Protein AF-A0A1Z4BVZ2-F1 (afdb_monomer)

InterPro domains:
  IPR012337 Ribonuclease H-like superfamily [SSF53098] (1-74)

Foldseek 3Di:
DVCQVPPVNPNLVVVVDPDVVVSVVVVVVVVVVQVQLLVQLVVCVVVVVCVVQDPPPDPPDDSNRSSVSSVVVCVVVVNDDDPDDPVVVVPD

Sequence (92 aa):
MFSDFKGRGFQLQKSGLRAPERVSRLLIAVSLAYLWHVFLGVYAIKTGWDKIVHRTDRCDLSLFELGKRLLKRFLTNGIPLPPFCLFSIIKT

Nearest PDB structures (foldseek):
  4pur-assembly1_A  TM=3.022E-01  e=4.977E+00  Francisella tularensis subsp. tularensis SCHU S4

Secondary structure (DSSP, 8-state):
-HHIIIIISS-GGGG---SHHHHHHHHHHHHHHHHHHHHHHHHHHHTTTHHHHS-TT-----HHHHHHHHHHHHHHHTPPPPP--THHHH--

Mean predicted aligned error: 7.57 Å

Organism: NCBI:txid1704499

Radius of gyration: 14.62 Å; Cα contacts (8 Å, |Δi|>4): 72; chains: 1; bounding box: 32×29×41 Å

pLDDT: mean 78.31, std 11.89, range [48.78, 91.19]

Solvent-accessible surface area (backbone atoms only — not comparable to full-atom values): 5509 Å² total; per-residue (Å²): 108,74,60,35,43,47,71,78,55,73,28,55,72,78,69,70,72,79,53,66,70,59,44,52,55,49,50,54,54,50,49,53,52,46,54,51,23,34,50,42,16,54,48,26,56,76,70,54,44,43,67,78,77,39,71,91,87,65,94,79,73,50,48,47,58,46,8,50,53,49,50,52,50,28,67,74,68,70,46,82,78,77,80,92,54,76,70,72,69,69,77,113

Structure (mmCIF, N/CA/C/O backbone):
data_AF-A0A1Z4BVZ2-F1
#
_entry.id   AF-A0A1Z4BVZ2-F1
#
loop_
_atom_site.group_PDB
_atom_site.id
_atom_site.type_symbol
_atom_site.label_atom_id
_atom_site.label_alt_id
_atom_site.label_comp_id
_atom_site.label_asym_id
_atom_site.label_entity_id
_atom_site.label_seq_id
_atom_site.pdbx_PDB_ins_code
_atom_site.Cartn_x
_atom_site.Cartn_y
_atom_site.Cartn_z
_atom_site.occupancy
_atom_site.B_iso_or_equiv
_atom_site.auth_seq_id
_atom_site.auth_comp_id
_atom_site.auth_asym_id
_atom_site.auth_atom_id
_atom_site.pdbx_PDB_model_num
ATOM 1 N N . MET A 1 1 ? 6.983 3.625 0.475 1.00 60.69 1 MET A N 1
ATOM 2 C CA . MET A 1 1 ? 6.929 3.830 -0.991 1.00 60.69 1 MET A CA 1
ATOM 3 C C . MET A 1 1 ? 8.177 3.323 -1.728 1.00 60.69 1 MET A C 1
ATOM 5 O O . MET A 1 1 ? 8.071 2.289 -2.370 1.00 60.69 1 MET A O 1
ATOM 9 N N . PHE A 1 2 ? 9.365 3.950 -1.642 1.00 63.72 2 PHE A N 1
ATOM 10 C CA . PHE A 1 2 ? 10.532 3.521 -2.456 1.00 63.72 2 PHE A CA 1
ATOM 11 C C . PHE A 1 2 ? 10.999 2.078 -2.166 1.00 63.72 2 PHE A C 1
ATOM 13 O O . PHE A 1 2 ? 11.250 1.292 -3.082 1.00 63.72 2 PHE A O 1
ATOM 20 N N . SER A 1 3 ? 11.029 1.684 -0.890 1.00 63.78 3 SER A N 1
ATOM 21 C CA . SER A 1 3 ? 11.351 0.310 -0.474 1.00 63.78 3 SER A CA 1
ATOM 22 C C . SER A 1 3 ? 10.317 -0.725 -0.943 1.00 63.78 3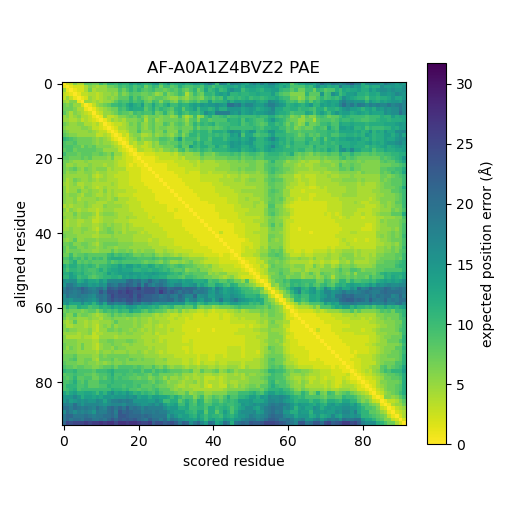 SER A C 1
ATOM 24 O O . SER A 1 3 ? 10.682 -1.862 -1.266 1.00 63.78 3 SER A O 1
ATOM 26 N N . ASP A 1 4 ? 9.045 -0.326 -1.030 1.00 69.62 4 ASP A N 1
ATOM 27 C CA . ASP A 1 4 ? 7.936 -1.173 -1.491 1.00 69.62 4 ASP A CA 1
ATOM 28 C C . ASP A 1 4 ? 7.981 -1.359 -3.012 1.00 69.62 4 ASP A C 1
ATOM 30 O O . ASP A 1 4 ? 7.667 -2.426 -3.525 1.00 69.62 4 ASP A O 1
ATOM 34 N N . PHE A 1 5 ? 8.457 -0.360 -3.750 1.00 67.00 5 PHE A N 1
ATOM 35 C CA . PHE A 1 5 ? 8.648 -0.445 -5.198 1.00 67.00 5 PHE A CA 1
ATOM 36 C C . PHE A 1 5 ? 9.820 -1.348 -5.591 1.00 67.00 5 PHE A C 1
ATOM 38 O O . PHE A 1 5 ? 9.745 -2.071 -6.587 1.00 67.00 5 PHE A O 1
ATOM 45 N N . LYS A 1 6 ? 10.899 -1.341 -4.802 1.00 66.44 6 LYS A N 1
ATOM 46 C CA . LYS A 1 6 ? 12.140 -2.037 -5.158 1.00 66.44 6 LYS A CA 1
ATOM 47 C C . LYS A 1 6 ? 12.212 -3.480 -4.665 1.00 66.44 6 LYS A C 1
ATOM 49 O O . LYS A 1 6 ? 12.426 -4.367 -5.481 1.00 66.44 6 LYS A O 1
ATOM 54 N N . GLY A 1 7 ? 12.094 -3.719 -3.357 1.00 56.09 7 GLY A N 1
ATOM 55 C CA . GLY A 1 7 ? 12.470 -5.010 -2.758 1.00 56.09 7 GLY A CA 1
ATOM 56 C C . GLY A 1 7 ? 11.363 -5.712 -1.976 1.00 56.09 7 GLY A C 1
ATOM 57 O O . GLY A 1 7 ? 11.199 -6.921 -2.107 1.00 56.09 7 GLY A O 1
ATOM 58 N N . ARG A 1 8 ? 10.585 -4.971 -1.176 1.00 61.84 8 ARG A N 1
ATOM 59 C CA . ARG A 1 8 ? 9.621 -5.565 -0.225 1.00 61.84 8 ARG A CA 1
ATOM 60 C C . ARG A 1 8 ? 8.185 -5.675 -0.757 1.00 61.84 8 ARG A C 1
ATOM 62 O O . ARG A 1 8 ? 7.390 -6.421 -0.194 1.00 61.84 8 ARG A O 1
ATOM 69 N N . GLY A 1 9 ? 7.863 -4.979 -1.848 1.00 76.75 9 GLY A N 1
ATOM 70 C CA . GLY A 1 9 ? 6.534 -4.990 -2.468 1.00 76.75 9 GLY A CA 1
ATOM 71 C C . GLY A 1 9 ? 6.556 -5.497 -3.908 1.00 76.75 9 GLY A C 1
ATOM 72 O O . GLY A 1 9 ? 6.622 -6.699 -4.139 1.00 76.75 9 GLY A O 1
ATOM 73 N N . PHE A 1 10 ? 6.490 -4.580 -4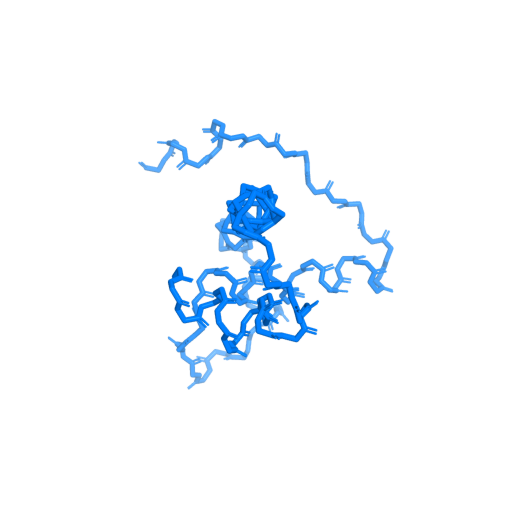.872 1.00 73.25 10 PHE A N 1
ATOM 74 C CA . PHE A 1 10 ? 6.255 -4.872 -6.292 1.00 73.25 10 PHE A CA 1
ATOM 75 C C . PHE A 1 10 ? 7.472 -5.410 -7.051 1.00 73.25 10 PHE A C 1
ATOM 77 O O . PHE A 1 10 ? 7.321 -5.905 -8.162 1.00 73.25 10 PHE A O 1
ATOM 84 N N . GLN A 1 11 ? 8.669 -5.337 -6.459 1.00 77.94 11 GLN A N 1
ATOM 85 C CA . GLN A 1 11 ? 9.895 -5.919 -7.016 1.00 77.94 11 GLN A CA 1
ATOM 86 C C . GLN A 1 11 ? 10.174 -5.487 -8.464 1.00 77.94 11 GLN A C 1
ATOM 88 O O . GLN A 1 11 ? 10.542 -6.310 -9.298 1.00 77.94 11 GLN A O 1
ATOM 93 N N . LEU A 1 12 ? 10.044 -4.187 -8.763 1.00 69.50 12 LEU A N 1
ATOM 94 C CA . LEU A 1 12 ? 10.209 -3.620 -10.114 1.00 69.50 12 LEU A CA 1
ATOM 95 C C . LEU A 1 12 ? 11.484 -4.092 -10.831 1.00 69.50 12 LEU A C 1
ATOM 97 O O . LEU A 1 12 ? 11.491 -4.252 -12.048 1.00 69.50 12 LEU A O 1
ATOM 101 N N . GLN A 1 13 ? 12.553 -4.356 -10.078 1.00 73.38 13 GLN A N 1
ATOM 102 C CA . GLN A 1 13 ? 13.827 -4.865 -10.591 1.00 73.38 13 GLN A CA 1
ATOM 103 C C 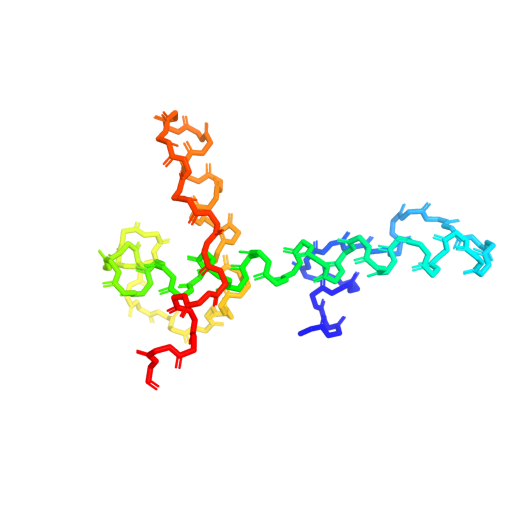. GLN A 1 13 ? 13.688 -6.217 -11.317 1.00 73.38 13 GLN A C 1
ATOM 105 O O . GLN A 1 13 ? 14.397 -6.457 -12.290 1.00 73.38 13 GLN A O 1
ATOM 110 N N . LYS A 1 14 ? 12.743 -7.077 -10.911 1.00 76.31 14 LYS A N 1
ATOM 111 C CA . LYS A 1 14 ? 12.483 -8.369 -11.568 1.00 76.31 14 LYS A CA 1
ATOM 112 C C . LYS A 1 14 ? 11.851 -8.236 -12.952 1.00 76.31 14 LYS A C 1
ATOM 114 O O . LYS A 1 14 ? 11.889 -9.194 -13.712 1.00 76.31 14 LYS A O 1
ATOM 119 N N . SER A 1 15 ? 11.295 -7.072 -13.295 1.00 77.69 15 SER A N 1
ATOM 120 C CA . SER A 1 15 ? 10.711 -6.850 -14.624 1.00 77.69 15 SER A CA 1
ATOM 121 C C . SER A 1 15 ? 11.758 -6.820 -15.747 1.00 77.69 15 SER A C 1
ATOM 123 O O . SER A 1 15 ? 11.400 -6.987 -16.908 1.00 77.69 15 SER A O 1
ATOM 125 N N . GLY A 1 16 ? 13.041 -6.583 -15.426 1.00 80.12 16 GLY A N 1
ATOM 126 C CA . GLY A 1 16 ? 14.129 -6.528 -16.411 1.00 80.12 16 GLY A CA 1
ATOM 127 C C . GLY A 1 16 ? 14.006 -5.395 -17.439 1.00 80.12 16 GLY A C 1
ATOM 128 O O . GLY A 1 16 ? 14.720 -5.394 -18.442 1.00 80.12 16 GLY A O 1
ATOM 129 N N . LEU A 1 17 ? 13.101 -4.433 -17.223 1.00 82.50 17 LEU A N 1
ATOM 130 C CA . LEU A 1 17 ? 12.844 -3.354 -18.172 1.00 82.50 17 LEU A CA 1
ATOM 131 C C . LEU A 1 17 ? 14.033 -2.390 -18.242 1.00 82.50 17 LEU A C 1
ATOM 133 O O . LEU A 1 17 ? 14.411 -1.778 -17.247 1.00 82.50 17 LEU A O 1
ATOM 137 N N . ARG A 1 18 ? 14.593 -2.239 -19.447 1.00 79.56 18 ARG A N 1
ATOM 138 C CA . ARG A 1 18 ? 15.706 -1.318 -19.741 1.00 79.56 18 ARG A CA 1
ATOM 139 C C . ARG A 1 18 ? 15.272 -0.044 -20.467 1.00 79.56 18 ARG A C 1
ATOM 141 O O . ARG A 1 18 ? 15.961 0.962 -20.380 1.00 79.56 18 ARG A O 1
ATOM 148 N N . ALA A 1 19 ? 14.137 -0.082 -21.169 1.00 88.25 19 ALA A N 1
ATOM 149 C CA . ALA A 1 19 ? 13.612 1.075 -21.893 1.00 88.25 19 ALA A CA 1
ATOM 150 C C . ALA A 1 19 ? 12.919 2.056 -20.923 1.00 88.25 19 ALA A C 1
ATOM 152 O O . ALA A 1 19 ? 11.969 1.640 -20.241 1.00 88.25 19 ALA A O 1
ATOM 153 N N . PRO A 1 20 ? 13.342 3.332 -20.862 1.00 83.75 20 PRO A N 1
ATOM 154 C CA . PRO A 1 20 ? 12.862 4.286 -19.861 1.00 83.75 20 PRO A CA 1
ATOM 155 C C . PRO A 1 20 ? 11.353 4.557 -19.964 1.00 83.75 20 PRO A C 1
ATOM 157 O O . PRO A 1 20 ? 10.677 4.676 -18.943 1.00 83.75 20 PRO A O 1
ATOM 160 N N . GLU A 1 21 ? 10.774 4.538 -21.166 1.00 87.62 21 GLU A N 1
ATOM 161 C CA . GLU A 1 21 ? 9.335 4.742 -21.383 1.00 87.62 21 GLU A CA 1
ATOM 162 C C . GLU A 1 21 ? 8.509 3.592 -20.794 1.00 87.62 21 GLU A C 1
ATOM 164 O O . GLU A 1 21 ? 7.428 3.793 -20.238 1.00 87.62 21 GLU A O 1
ATOM 169 N N . ARG A 1 22 ? 9.020 2.357 -20.891 1.00 84.25 22 ARG A N 1
ATOM 170 C CA . ARG A 1 22 ? 8.362 1.173 -20.319 1.00 84.25 22 ARG A CA 1
ATOM 171 C C . ARG A 1 22 ? 8.431 1.192 -18.796 1.00 84.25 22 ARG A C 1
ATOM 173 O O . ARG A 1 22 ? 7.443 0.852 -18.151 1.00 84.25 22 ARG A O 1
ATOM 180 N N . VAL A 1 23 ? 9.563 1.626 -18.239 1.00 85.69 23 VAL A N 1
ATOM 181 C CA . VAL A 1 23 ? 9.733 1.804 -16.791 1.00 85.69 23 VAL A CA 1
ATOM 182 C C . VAL A 1 23 ? 8.779 2.877 -16.270 1.00 85.69 23 VAL A C 1
ATOM 184 O O . VAL A 1 23 ? 8.097 2.636 -15.281 1.00 85.69 23 VAL A O 1
ATOM 187 N N . SER A 1 24 ? 8.659 4.013 -16.963 1.00 85.88 24 SER A N 1
ATOM 188 C CA . SER A 1 24 ? 7.723 5.083 -16.597 1.00 85.88 24 SER A CA 1
ATOM 189 C C . SER A 1 24 ? 6.270 4.590 -16.557 1.00 85.88 24 SER A C 1
ATOM 191 O O . SER A 1 24 ? 5.582 4.749 -15.548 1.00 85.88 24 SER A O 1
ATOM 193 N N . ARG A 1 25 ? 5.818 3.870 -17.595 1.00 88.88 25 ARG A N 1
ATOM 194 C CA . ARG A 1 25 ? 4.470 3.269 -17.609 1.00 88.88 25 ARG A CA 1
ATOM 195 C C . ARG A 1 25 ? 4.252 2.279 -16.467 1.00 88.88 25 ARG A C 1
ATOM 197 O O . ARG A 1 25 ? 3.202 2.301 -15.827 1.00 88.88 25 ARG A O 1
ATOM 204 N N . LEU A 1 26 ? 5.243 1.433 -16.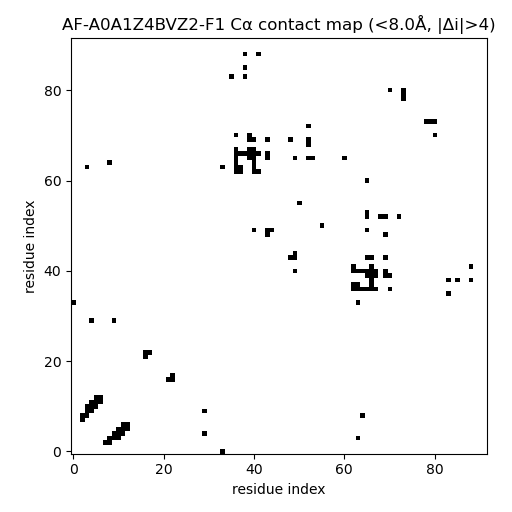188 1.00 86.88 26 LEU A N 1
ATOM 205 C CA . LEU A 1 26 ? 5.166 0.484 -15.081 1.00 86.88 26 LEU A CA 1
ATOM 206 C C . LEU A 1 26 ? 5.114 1.203 -13.725 1.00 86.88 26 LEU A C 1
ATOM 208 O O . LEU A 1 26 ? 4.354 0.795 -12.852 1.00 86.88 26 LEU A O 1
ATOM 212 N N . LEU A 1 27 ? 5.867 2.291 -13.553 1.00 86.44 27 LEU A N 1
ATOM 213 C CA . LEU A 1 27 ? 5.852 3.102 -12.336 1.00 86.44 27 LEU A CA 1
ATOM 214 C C . LEU A 1 27 ? 4.486 3.742 -12.083 1.00 86.44 27 LEU A C 1
ATOM 216 O O . LEU A 1 27 ? 4.044 3.758 -10.935 1.00 86.44 27 LEU A O 1
ATOM 220 N N . ILE A 1 28 ? 3.796 4.216 -13.123 1.00 88.56 28 ILE A N 1
ATOM 221 C CA . ILE A 1 28 ? 2.430 4.747 -12.994 1.00 88.56 28 ILE A CA 1
ATOM 222 C C . ILE A 1 28 ? 1.484 3.648 -12.492 1.00 88.56 28 ILE A C 1
ATOM 224 O O . ILE A 1 28 ? 0.784 3.840 -11.497 1.00 88.56 28 ILE A O 1
ATOM 228 N N . ALA A 1 29 ? 1.515 2.468 -13.120 1.00 88.69 29 ALA A N 1
ATOM 229 C CA . ALA A 1 29 ? 0.687 1.332 -12.715 1.00 88.69 29 ALA A CA 1
ATOM 230 C C . ALA A 1 29 ? 0.983 0.875 -11.275 1.00 88.69 29 ALA A C 1
ATOM 232 O O . ALA A 1 29 ? 0.069 0.652 -10.481 1.00 88.69 29 ALA A O 1
ATOM 233 N N . VAL A 1 30 ? 2.263 0.789 -10.909 1.00 87.25 30 VAL A N 1
ATOM 234 C CA . VAL A 1 30 ? 2.702 0.413 -9.559 1.00 87.25 30 VAL A CA 1
ATOM 235 C C . VAL A 1 30 ? 2.326 1.473 -8.521 1.00 87.25 30 VAL A C 1
ATOM 237 O O . VAL A 1 30 ? 1.954 1.125 -7.401 1.00 87.25 30 VAL A O 1
ATOM 240 N N . SER A 1 31 ? 2.343 2.755 -8.887 1.00 88.00 31 SER A N 1
ATOM 241 C CA . SER A 1 31 ? 1.899 3.841 -8.006 1.00 88.00 31 SER A CA 1
ATOM 242 C C . SER A 1 31 ? 0.399 3.759 -7.720 1.00 88.00 31 SER A C 1
ATOM 244 O O . SER A 1 31 ? -0.007 3.865 -6.564 1.00 88.00 31 SER A O 1
ATOM 246 N N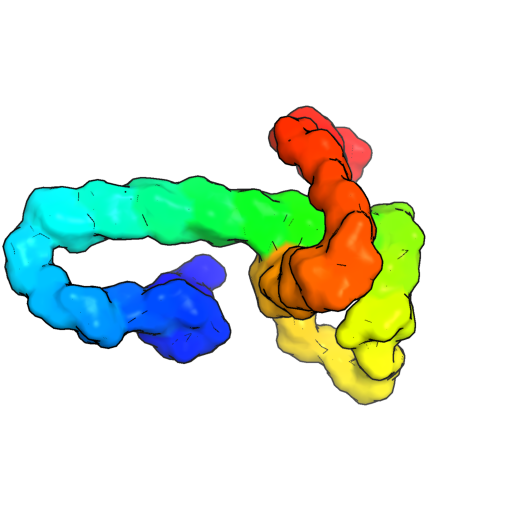 . LEU A 1 32 ? -0.420 3.480 -8.739 1.00 88.19 32 LEU A N 1
ATOM 247 C CA . LEU A 1 32 ? -1.858 3.244 -8.565 1.00 88.19 32 LEU A CA 1
ATOM 248 C C . LEU A 1 32 ? -2.126 2.013 -7.689 1.00 88.19 32 LEU A C 1
ATOM 250 O O . LEU A 1 32 ? -2.908 2.079 -6.740 1.00 88.19 32 LEU A O 1
ATOM 254 N N . ALA A 1 33 ? -1.425 0.907 -7.949 1.00 88.38 33 ALA A N 1
ATOM 255 C CA . ALA A 1 33 ? -1.541 -0.302 -7.141 1.00 88.38 33 ALA A CA 1
ATOM 256 C C . ALA A 1 33 ? -1.142 -0.052 -5.677 1.00 88.38 33 ALA A C 1
ATOM 258 O O . ALA A 1 33 ? -1.788 -0.570 -4.766 1.00 88.38 33 ALA A O 1
ATOM 259 N N . TYR A 1 34 ? -0.114 0.761 -5.428 1.00 86.62 34 TYR A N 1
ATOM 260 C CA . TYR A 1 34 ? 0.302 1.142 -4.079 1.00 86.62 34 TYR A CA 1
ATOM 261 C C . TYR A 1 34 ? -0.772 1.939 -3.340 1.00 86.62 34 TYR A C 1
ATOM 263 O O . TYR A 1 34 ? -1.074 1.612 -2.194 1.00 86.62 34 TYR A O 1
ATOM 271 N N . LEU A 1 35 ? -1.394 2.927 -3.992 1.00 87.31 35 LEU A N 1
ATOM 272 C CA . LEU A 1 35 ? -2.504 3.683 -3.402 1.00 87.31 35 LEU A CA 1
ATOM 273 C C . LEU A 1 35 ? -3.664 2.763 -3.016 1.00 87.31 35 LEU A C 1
ATOM 275 O O . LEU A 1 35 ? -4.234 2.904 -1.934 1.00 87.31 35 LEU A O 1
ATOM 279 N N . TRP A 1 36 ? -3.970 1.776 -3.857 1.00 88.12 36 TRP A N 1
ATOM 280 C CA . TRP A 1 36 ? -5.010 0.800 -3.551 1.00 88.12 36 TRP A CA 1
ATOM 281 C C . TRP A 1 36 ? -4.663 -0.088 -2.348 1.00 88.12 36 TRP A C 1
ATOM 283 O O . TRP A 1 36 ? -5.502 -0.310 -1.476 1.00 88.12 36 TRP A O 1
ATOM 293 N N . HIS A 1 37 ? -3.412 -0.536 -2.237 1.00 88.19 37 HIS A N 1
ATOM 294 C CA . HIS A 1 37 ? -2.958 -1.286 -1.064 1.00 88.19 37 HIS A CA 1
ATOM 295 C C . HIS A 1 37 ? -3.008 -0.435 0.212 1.00 88.19 37 HIS A C 1
ATOM 297 O O . HIS A 1 37 ? -3.440 -0.924 1.251 1.00 88.19 37 HIS A O 1
ATOM 303 N N . VAL A 1 38 ? -2.631 0.846 0.146 1.00 87.44 38 VAL A N 1
ATOM 304 C CA . VAL A 1 38 ? -2.751 1.768 1.287 1.00 87.44 38 VAL A CA 1
ATOM 305 C C . VAL A 1 38 ? -4.215 1.955 1.690 1.00 87.44 38 VAL A C 1
ATOM 307 O O . VAL A 1 38 ? -4.522 1.881 2.878 1.00 87.44 38 VAL A O 1
ATOM 310 N N . PHE A 1 39 ? -5.127 2.113 0.724 1.00 88.69 39 PHE A N 1
ATOM 311 C CA . PHE A 1 39 ? -6.569 2.160 0.982 1.00 88.69 39 PHE A CA 1
ATOM 312 C C . PHE A 1 39 ? -7.052 0.918 1.741 1.00 88.69 39 PHE A C 1
ATOM 314 O O . PHE A 1 39 ? -7.721 1.046 2.764 1.00 88.69 39 PHE A O 1
ATOM 321 N N . LEU A 1 40 ? -6.668 -0.279 1.286 1.00 87.81 40 LEU A N 1
ATOM 322 C CA . LEU A 1 40 ? -7.022 -1.532 1.957 1.00 87.81 40 LEU A CA 1
ATOM 323 C C . LEU A 1 40 ? -6.410 -1.637 3.359 1.00 87.81 40 LEU A C 1
ATOM 325 O O . LEU A 1 40 ? -7.057 -2.162 4.261 1.00 87.81 40 LEU A O 1
ATOM 329 N N . GLY A 1 41 ? -5.201 -1.113 3.567 1.00 88.38 41 GLY A N 1
ATOM 330 C CA . GLY A 1 41 ? -4.583 -1.021 4.890 1.00 88.38 41 GLY A CA 1
ATOM 331 C C . GLY A 1 41 ? -5.380 -0.129 5.846 1.00 88.38 41 GLY A C 1
ATOM 332 O O . GLY A 1 41 ? -5.674 -0.536 6.966 1.00 88.38 41 GLY A O 1
ATOM 333 N N . VAL A 1 42 ? -5.800 1.057 5.396 1.00 87.12 42 VAL A N 1
ATOM 334 C CA . VAL A 1 42 ? -6.650 1.963 6.193 1.00 87.12 42 VAL A CA 1
ATOM 335 C C . VAL A 1 42 ? -8.017 1.335 6.464 1.00 87.12 42 VAL A C 1
ATOM 337 O O . VAL A 1 42 ? -8.509 1.399 7.590 1.00 87.12 42 VAL A O 1
ATOM 340 N N . TYR A 1 43 ? -8.616 0.696 5.456 1.00 86.94 43 TYR A N 1
ATOM 341 C CA . TYR A 1 43 ? -9.862 -0.048 5.617 1.00 86.94 43 TYR A CA 1
ATOM 342 C C . TYR A 1 43 ? -9.713 -1.133 6.684 1.00 86.94 43 TYR A C 1
ATOM 344 O O . TYR A 1 43 ? -10.559 -1.208 7.572 1.00 86.94 43 TYR A O 1
ATOM 352 N N . ALA A 1 44 ? -8.622 -1.909 6.651 1.00 87.31 44 ALA A N 1
ATOM 353 C CA . ALA A 1 44 ? -8.356 -2.963 7.626 1.00 87.31 44 ALA A CA 1
ATOM 354 C C . ALA A 1 44 ? -8.357 -2.432 9.066 1.00 87.31 44 ALA A C 1
ATOM 356 O O . ALA A 1 44 ? -8.974 -3.045 9.929 1.00 87.31 44 ALA A O 1
ATOM 357 N N . ILE A 1 45 ? -7.722 -1.278 9.302 1.00 85.75 45 ILE A N 1
ATOM 358 C CA . ILE A 1 45 ? -7.668 -0.632 10.623 1.00 85.75 45 ILE A CA 1
ATOM 359 C C . ILE A 1 45 ? -9.051 -0.117 11.035 1.00 85.75 45 ILE A C 1
ATOM 361 O O . ILE A 1 45 ? -9.511 -0.392 12.139 1.00 85.75 45 ILE A O 1
ATOM 365 N N . LYS A 1 46 ? -9.752 0.600 10.144 1.00 84.62 46 LYS A N 1
ATOM 366 C CA . LYS A 1 46 ? -11.082 1.163 10.448 1.00 84.62 46 LYS A CA 1
ATOM 367 C C . LYS A 1 46 ? -12.125 0.089 10.760 1.00 84.62 46 LYS A C 1
ATOM 369 O O . LYS A 1 46 ? -13.034 0.328 11.545 1.00 84.62 46 LYS A O 1
ATOM 374 N N . THR A 1 47 ? -12.007 -1.079 10.136 1.00 83.75 47 THR A N 1
ATOM 375 C CA . THR A 1 47 ? -12.961 -2.187 10.284 1.00 83.75 47 THR A CA 1
ATOM 376 C C . THR A 1 47 ? -12.511 -3.253 11.286 1.00 83.75 47 THR A C 1
ATOM 378 O O . THR A 1 47 ? -13.232 -4.224 11.501 1.00 83.75 47 THR A O 1
ATOM 381 N N . GLY A 1 48 ? -11.340 -3.090 11.915 1.00 83.06 48 GLY A N 1
ATOM 382 C CA . GLY A 1 48 ? -10.804 -4.029 12.905 1.00 83.06 48 GLY A CA 1
ATOM 383 C C . GLY A 1 48 ? -10.247 -5.333 12.321 1.00 83.06 48 GLY A C 1
ATOM 384 O O . GLY A 1 48 ? -9.924 -6.261 13.065 1.00 83.06 48 GLY A O 1
ATOM 385 N N . TRP A 1 49 ? -10.133 -5.432 10.993 1.00 83.69 49 TRP A N 1
ATOM 386 C CA . TRP A 1 49 ? -9.530 -6.586 10.321 1.00 83.69 49 TRP A CA 1
ATOM 387 C C . TRP A 1 49 ? -8.021 -6.664 10.533 1.00 83.69 49 TRP A C 1
ATOM 389 O O . TRP A 1 49 ? -7.445 -7.742 10.378 1.00 83.69 49 TRP A O 1
ATOM 399 N N . ASP A 1 50 ? -7.376 -5.561 10.910 1.00 79.06 50 ASP A N 1
ATOM 400 C CA . ASP A 1 50 ? -5.978 -5.545 11.330 1.00 79.06 50 ASP A CA 1
ATOM 401 C C . ASP A 1 50 ? -5.714 -6.588 12.427 1.00 79.06 50 ASP A C 1
ATOM 403 O O . ASP A 1 50 ? -4.763 -7.352 12.310 1.00 79.06 50 ASP A O 1
ATOM 407 N N . LYS A 1 51 ? -6.623 -6.743 13.396 1.00 76.81 51 LYS A N 1
ATOM 408 C CA . LYS A 1 51 ? -6.517 -7.735 14.483 1.00 76.81 51 LYS A CA 1
ATOM 409 C C . LYS A 1 51 ? -6.648 -9.187 14.016 1.00 76.81 51 LYS A C 1
ATOM 411 O O . LYS A 1 51 ? -6.164 -10.101 14.675 1.00 76.81 51 LYS A O 1
ATOM 416 N N . ILE A 1 52 ? -7.327 -9.411 12.892 1.00 75.81 52 ILE A N 1
ATOM 417 C CA . ILE A 1 52 ? -7.546 -10.746 12.308 1.00 75.81 52 ILE A CA 1
ATOM 418 C C . ILE A 1 52 ? -6.370 -11.128 11.404 1.00 75.81 52 ILE A C 1
ATOM 420 O O . ILE A 1 52 ? -5.979 -12.292 11.310 1.00 75.81 52 ILE A O 1
ATOM 424 N N . VAL A 1 53 ? -5.815 -10.141 10.703 1.00 73.69 53 VAL A N 1
ATOM 425 C CA . VAL A 1 53 ? -4.718 -10.312 9.746 1.00 73.69 53 VAL A CA 1
ATOM 426 C C . VAL A 1 53 ? -3.347 -10.232 10.436 1.00 73.69 53 VAL A C 1
ATOM 428 O O . VAL A 1 53 ? -2.356 -10.739 9.901 1.00 73.69 53 VAL A O 1
ATOM 431 N N . HIS A 1 54 ? -3.277 -9.628 11.624 1.00 65.25 54 HIS A N 1
ATOM 432 C CA . HIS A 1 54 ? -2.048 -9.355 12.355 1.00 65.25 54 HIS A CA 1
ATOM 433 C C . HIS A 1 54 ? -2.101 -9.881 13.801 1.00 65.25 54 HIS A C 1
ATOM 435 O O . HIS A 1 54 ? -3.068 -9.661 14.520 1.00 65.25 54 HIS A O 1
ATOM 441 N N . ARG A 1 55 ? -1.028 -10.546 14.256 1.00 58.50 55 ARG A N 1
ATOM 442 C CA . ARG A 1 55 ? -0.841 -10.932 15.667 1.00 58.50 55 ARG A CA 1
ATOM 443 C C . ARG A 1 55 ? -0.312 -9.719 16.438 1.00 58.50 55 ARG A C 1
ATOM 445 O O . ARG A 1 55 ? 0.708 -9.163 16.050 1.00 58.50 55 ARG A O 1
ATOM 452 N N . THR A 1 56 ? -0.979 -9.325 17.517 1.00 55.78 56 THR A N 1
ATOM 453 C CA . THR A 1 56 ? -0.790 -8.072 18.286 1.00 55.78 56 THR A CA 1
ATOM 454 C C . THR A 1 56 ? 0.613 -7.834 18.877 1.00 55.78 56 THR A C 1
ATOM 456 O O . THR A 1 56 ? 0.857 -6.786 19.455 1.00 55.78 56 THR A O 1
ATOM 459 N N . ASP A 1 57 ? 1.534 -8.787 18.735 1.00 51.44 57 ASP A N 1
ATOM 460 C CA . ASP A 1 57 ? 2.807 -8.854 19.464 1.00 51.44 57 ASP A CA 1
ATOM 461 C C . ASP A 1 57 ? 3.976 -8.100 18.785 1.00 51.44 57 ASP A C 1
ATOM 463 O O . ASP A 1 57 ? 4.989 -7.824 19.417 1.00 51.44 57 ASP A O 1
ATOM 467 N N . ARG A 1 58 ? 3.863 -7.726 17.496 1.00 53.47 58 ARG A N 1
ATOM 468 C CA . ARG A 1 58 ? 4.867 -6.883 16.799 1.00 53.47 58 ARG A CA 1
ATOM 469 C C . ARG A 1 58 ? 4.251 -5.910 15.792 1.00 53.47 58 ARG A C 1
ATOM 471 O O . ARG A 1 58 ? 3.998 -6.278 14.650 1.00 53.47 58 ARG A O 1
ATOM 478 N N . CYS A 1 59 ? 4.045 -4.657 16.180 1.00 54.69 59 CYS A N 1
ATOM 479 C CA . CYS A 1 59 ? 3.423 -3.619 15.347 1.00 54.69 59 CYS A CA 1
ATOM 480 C C . CYS A 1 59 ? 4.385 -2.934 14.350 1.00 54.69 59 CYS A C 1
ATOM 482 O O . CYS A 1 59 ? 4.448 -1.711 14.304 1.00 54.69 59 CYS A O 1
ATOM 484 N N . ASP A 1 60 ? 5.092 -3.700 13.513 1.00 63.62 60 ASP A N 1
ATOM 485 C CA . ASP A 1 60 ? 6.057 -3.137 12.543 1.00 63.62 60 ASP A CA 1
ATOM 486 C C . ASP A 1 60 ? 5.556 -3.149 11.083 1.00 63.62 60 ASP A C 1
ATOM 488 O O . ASP A 1 60 ? 6.316 -2.874 10.148 1.00 63.62 60 ASP A O 1
ATOM 492 N N . LEU A 1 61 ? 4.288 -3.507 10.835 1.00 70.00 61 LEU A N 1
ATOM 493 C CA . LEU A 1 61 ? 3.769 -3.591 9.469 1.00 70.00 61 LEU A CA 1
ATOM 494 C C . LEU A 1 61 ? 3.376 -2.221 8.906 1.00 70.00 61 LEU A C 1
ATOM 496 O O . LEU A 1 61 ? 2.543 -1.512 9.464 1.00 70.00 61 LEU A O 1
ATOM 500 N N . SER A 1 62 ? 3.912 -1.889 7.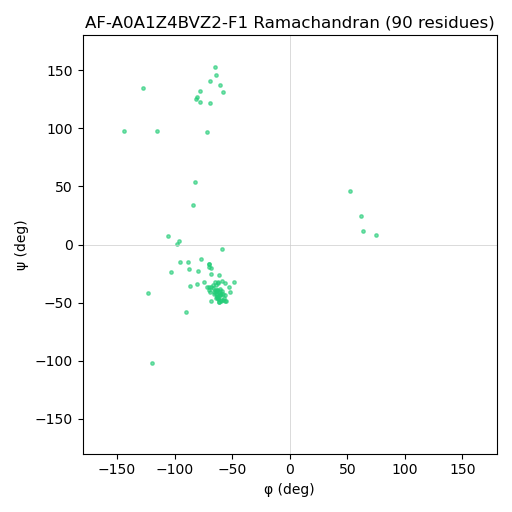728 1.00 82.25 62 SER A N 1
ATOM 501 C CA . SER A 1 62 ? 3.452 -0.732 6.960 1.00 82.25 62 SER A CA 1
ATOM 502 C C . SER A 1 62 ? 1.999 -0.920 6.500 1.00 82.25 62 SER A C 1
ATOM 504 O O . SER A 1 62 ? 1.552 -2.043 6.252 1.00 82.25 62 SER A O 1
ATOM 506 N N . LEU A 1 63 ? 1.269 0.186 6.305 1.00 82.31 63 LEU A N 1
ATOM 507 C CA . LEU A 1 63 ? -0.098 0.175 5.750 1.00 82.31 63 LEU A CA 1
ATOM 508 C C . LEU A 1 63 ? -0.187 -0.598 4.427 1.00 82.31 63 LEU A C 1
ATOM 510 O O . LEU A 1 63 ? -1.161 -1.303 4.178 1.00 82.31 63 LEU A O 1
ATOM 514 N N . PHE A 1 64 ? 0.856 -0.495 3.600 1.00 84.69 64 PHE A N 1
ATOM 515 C CA . PHE A 1 64 ? 0.976 -1.245 2.356 1.00 84.69 64 PHE A CA 1
ATOM 516 C C . PHE A 1 64 ? 0.966 -2.761 2.598 1.00 84.69 64 PHE A C 1
ATOM 518 O O . PHE A 1 64 ? 0.210 -3.494 1.959 1.00 84.69 64 PHE A O 1
ATOM 525 N N . GLU A 1 65 ? 1.781 -3.235 3.540 1.00 83.81 65 GLU A N 1
ATOM 526 C CA . GLU A 1 65 ? 1.897 -4.658 3.849 1.00 83.81 65 GLU A CA 1
ATOM 527 C C . GLU A 1 65 ? 0.612 -5.194 4.498 1.00 83.81 65 GLU A C 1
ATOM 529 O O . GLU A 1 65 ? 0.178 -6.307 4.189 1.00 83.81 65 GLU A O 1
ATOM 534 N N . LEU A 1 66 ? -0.040 -4.379 5.334 1.00 87.44 66 LEU A N 1
ATOM 535 C CA . LEU A 1 66 ? -1.343 -4.689 5.920 1.00 87.44 66 LEU A CA 1
ATOM 536 C C . LEU A 1 66 ? -2.413 -4.860 4.832 1.00 87.44 66 LEU A C 1
ATOM 538 O O . LEU A 1 66 ? -3.097 -5.884 4.796 1.00 87.44 66 LEU A O 1
ATOM 542 N N . GLY A 1 67 ? -2.500 -3.909 3.897 1.00 88.44 67 GLY A N 1
ATOM 543 C CA . GLY A 1 67 ? -3.412 -3.987 2.758 1.00 88.44 67 GLY A CA 1
ATOM 544 C C . GLY A 1 67 ? -3.139 -5.190 1.857 1.00 88.44 67 GLY A C 1
ATOM 545 O O . GLY A 1 67 ? -4.072 -5.882 1.459 1.00 88.44 67 GLY A O 1
ATOM 546 N N . LYS A 1 68 ? -1.863 -5.515 1.607 1.00 88.06 68 LYS A N 1
ATOM 547 C CA . LYS A 1 68 ? -1.459 -6.704 0.834 1.00 88.06 68 LYS A CA 1
ATOM 548 C C . LYS A 1 68 ? -1.936 -8.001 1.488 1.00 88.06 68 LYS A C 1
ATOM 550 O O . LYS A 1 68 ? -2.427 -8.903 0.809 1.00 88.06 68 LYS A O 1
ATOM 555 N N . ARG A 1 69 ? -1.798 -8.111 2.813 1.00 88.44 69 ARG A N 1
ATOM 556 C CA . ARG A 1 69 ? -2.250 -9.289 3.567 1.00 88.44 69 ARG A CA 1
ATOM 55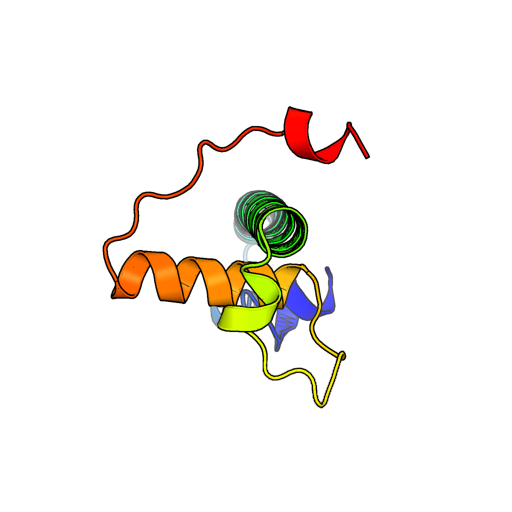7 C C . ARG A 1 69 ? -3.772 -9.391 3.612 1.00 88.44 69 ARG A C 1
ATOM 559 O O . ARG A 1 69 ? -4.293 -10.491 3.429 1.00 88.44 69 ARG A O 1
ATOM 566 N N . LEU A 1 70 ? -4.472 -8.270 3.801 1.00 88.00 70 LEU A N 1
ATOM 567 C CA . LEU A 1 70 ? -5.934 -8.230 3.738 1.00 88.00 70 LEU A CA 1
ATOM 568 C C . LEU A 1 70 ? -6.430 -8.675 2.356 1.00 88.00 70 LEU A C 1
ATOM 570 O O . LEU A 1 70 ? -7.276 -9.561 2.266 1.00 88.00 70 LEU A O 1
ATOM 574 N N . LEU A 1 71 ? -5.848 -8.132 1.283 1.00 89.44 71 LEU A N 1
ATOM 575 C CA . LEU A 1 71 ? -6.183 -8.499 -0.093 1.00 89.44 71 LEU A CA 1
ATOM 576 C C . LEU A 1 71 ? -6.012 -10.003 -0.326 1.00 89.44 71 LEU A C 1
ATOM 578 O O . LEU A 1 71 ? -6.924 -10.668 -0.812 1.00 89.44 71 LEU A O 1
ATOM 582 N N . LYS A 1 72 ? -4.870 -10.566 0.089 1.00 89.81 72 LYS A N 1
ATOM 583 C CA . LYS A 1 72 ? -4.614 -12.009 -0.013 1.00 89.81 72 LYS A CA 1
ATOM 584 C C . LYS A 1 72 ? -5.676 -12.831 0.724 1.00 89.81 72 LYS A C 1
ATOM 586 O O . LYS A 1 72 ? -6.130 -13.845 0.197 1.00 89.81 72 LYS A O 1
ATOM 591 N N . ARG A 1 73 ? -6.078 -12.402 1.924 1.00 88.69 73 ARG A N 1
ATOM 592 C CA . ARG A 1 73 ? -7.123 -13.054 2.730 1.00 88.69 73 ARG A CA 1
ATOM 593 C C . ARG A 1 73 ? -8.472 -13.033 2.012 1.00 88.69 73 ARG A C 1
ATOM 595 O O . ARG A 1 73 ? -9.129 -14.065 1.954 1.00 88.69 73 ARG A O 1
ATOM 602 N N . PHE A 1 74 ? -8.861 -11.889 1.453 1.00 89.94 74 PHE A N 1
ATOM 603 C CA . PHE A 1 74 ? -10.141 -11.734 0.762 1.00 89.94 74 PHE A CA 1
ATOM 604 C C . PHE A 1 74 ? -10.206 -12.624 -0.476 1.00 89.94 74 PHE A C 1
ATOM 606 O O . PHE A 1 74 ? -11.162 -13.376 -0.632 1.00 89.94 74 PHE A O 1
ATOM 613 N N . LEU A 1 75 ? -9.140 -12.629 -1.280 1.00 88.94 75 LEU A N 1
ATOM 614 C CA . LEU A 1 75 ? -9.035 -13.487 -2.460 1.00 88.94 75 LEU A CA 1
ATOM 615 C C . LEU A 1 75 ? -9.047 -14.980 -2.109 1.00 88.94 75 LEU A C 1
ATOM 617 O O . LEU A 1 75 ? -9.676 -15.765 -2.805 1.00 88.94 75 LEU A O 1
ATOM 621 N N . THR A 1 76 ? -8.381 -15.373 -1.020 1.00 91.19 76 THR A N 1
ATOM 622 C CA . THR A 1 76 ? -8.322 -16.782 -0.587 1.00 91.19 76 THR A CA 1
ATOM 623 C C . THR A 1 76 ? -9.673 -17.272 -0.061 1.00 91.19 76 THR A C 1
ATOM 625 O O . THR A 1 76 ? -10.044 -18.416 -0.292 1.00 91.19 76 THR A O 1
ATOM 628 N N . ASN A 1 77 ? -10.413 -16.408 0.634 1.00 89.50 77 ASN A N 1
ATOM 629 C CA . ASN A 1 77 ? -11.684 -16.755 1.269 1.00 89.50 77 ASN A CA 1
ATOM 630 C C . ASN A 1 77 ? -12.912 -16.408 0.407 1.00 89.50 77 ASN A C 1
ATOM 632 O O . ASN A 1 77 ? -14.034 -16.547 0.885 1.00 89.50 77 ASN A O 1
ATOM 636 N N . GLY A 1 78 ? -12.719 -15.904 -0.817 1.00 89.50 78 GLY A N 1
ATOM 637 C CA . GLY A 1 78 ? -13.811 -15.460 -1.691 1.00 89.50 78 GLY A CA 1
ATOM 638 C C . GLY A 1 78 ? -14.635 -14.298 -1.123 1.00 89.50 78 GLY A C 1
ATOM 639 O O . GLY A 1 78 ? -15.802 -14.144 -1.469 1.00 89.50 78 GLY A O 1
ATOM 640 N N . ILE A 1 79 ? -14.053 -13.490 -0.231 1.00 87.50 79 ILE A N 1
ATOM 641 C CA . ILE A 1 79 ? -14.740 -12.349 0.383 1.00 87.50 79 ILE A CA 1
ATOM 642 C C . ILE A 1 79 ? -14.767 -11.205 -0.640 1.00 87.50 79 ILE A C 1
ATOM 644 O O . ILE A 1 79 ? -13.717 -10.888 -1.214 1.00 87.50 79 ILE A O 1
ATOM 648 N N . PRO A 1 80 ? -15.924 -10.558 -0.867 1.00 87.38 80 PRO A N 1
ATOM 649 C CA . PRO A 1 80 ? -16.011 -9.435 -1.788 1.00 87.38 80 PRO A CA 1
ATOM 650 C C . PRO A 1 80 ? -15.097 -8.290 -1.344 1.00 87.38 80 PRO A C 1
ATOM 652 O O . PRO A 1 80 ? -15.011 -7.943 -0.164 1.00 87.38 80 PRO A O 1
ATOM 655 N N . LEU A 1 81 ? -14.404 -7.695 -2.314 1.00 85.25 81 LEU A N 1
ATOM 656 C CA . LEU A 1 81 ? -13.547 -6.541 -2.072 1.00 85.25 81 LEU A CA 1
ATOM 657 C C . LEU A 1 81 ? -14.405 -5.317 -1.733 1.00 85.25 81 LEU A C 1
ATOM 659 O O . LEU A 1 81 ? -15.455 -5.121 -2.351 1.00 85.25 81 LEU A O 1
ATOM 663 N N . PRO A 1 82 ? -13.969 -4.477 -0.779 1.00 84.56 82 PRO A N 1
ATOM 664 C CA . PRO A 1 82 ? -14.687 -3.253 -0.481 1.00 84.56 82 PRO A CA 1
ATOM 665 C C . PRO A 1 82 ? -14.654 -2.335 -1.712 1.00 84.56 82 PRO A C 1
ATOM 667 O O . PRO A 1 82 ? -13.643 -2.308 -2.428 1.00 84.56 82 PRO A O 1
ATOM 670 N N . PRO A 1 83 ? -15.725 -1.562 -1.963 1.00 81.62 83 PRO A N 1
ATOM 671 C CA . PRO A 1 83 ? -15.741 -0.610 -3.062 1.00 81.62 83 PRO 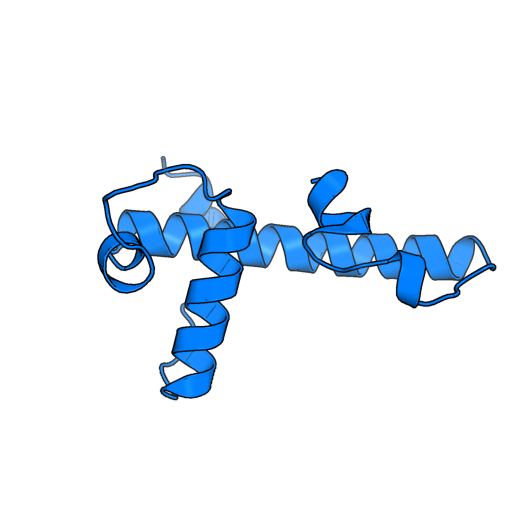A CA 1
ATOM 672 C C . PRO A 1 83 ? -14.582 0.376 -2.898 1.00 81.62 83 PRO A C 1
ATOM 674 O O . PRO A 1 83 ? -14.349 0.920 -1.815 1.00 81.62 83 PRO A O 1
ATOM 677 N N . PHE A 1 84 ? -13.827 0.585 -3.976 1.00 77.31 84 PHE A N 1
ATOM 678 C CA . PHE A 1 84 ? -12.700 1.507 -3.963 1.00 77.31 84 PHE A CA 1
ATOM 679 C C . PHE A 1 84 ? -13.213 2.951 -3.907 1.00 77.31 84 PHE A C 1
ATOM 681 O O . PHE A 1 84 ? -13.561 3.542 -4.926 1.00 77.31 84 PHE A O 1
ATOM 688 N N . CYS A 1 85 ? -13.264 3.517 -2.701 1.00 68.62 85 CYS A N 1
ATOM 689 C CA . CYS A 1 85 ? -13.709 4.886 -2.456 1.00 68.62 85 CYS A CA 1
ATOM 690 C C . CYS A 1 85 ? -12.551 5.731 -1.920 1.00 68.62 85 CYS A C 1
ATOM 692 O O . CYS A 1 85 ? -12.291 5.761 -0.716 1.00 68.62 85 CYS A O 1
ATOM 694 N N . LEU A 1 86 ? -11.896 6.477 -2.812 1.00 59.66 86 LEU A N 1
ATOM 695 C CA . LEU A 1 86 ? -10.798 7.394 -2.473 1.00 59.66 86 LEU A CA 1
ATOM 696 C C . LEU A 1 86 ? -11.209 8.437 -1.412 1.00 59.66 86 LEU A C 1
ATOM 698 O O . LEU A 1 86 ? -10.426 8.766 -0.523 1.00 59.66 86 LEU A O 1
ATOM 702 N N . PHE A 1 87 ? -12.475 8.869 -1.425 1.00 60.97 87 PHE A N 1
ATOM 703 C CA . PHE A 1 87 ? -13.046 9.794 -0.437 1.00 60.97 87 PHE A CA 1
ATOM 704 C C . PHE A 1 87 ? -13.039 9.262 1.0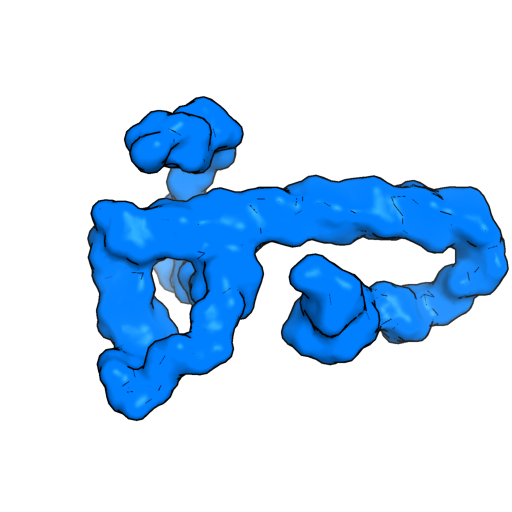05 1.00 60.97 87 PHE A C 1
ATOM 706 O O . PHE A 1 87 ? -12.977 10.049 1.948 1.00 60.97 87 PHE A O 1
ATOM 713 N N . SER A 1 88 ? -13.053 7.940 1.206 1.00 58.00 88 SER A N 1
ATOM 714 C CA . SER A 1 88 ? -13.032 7.346 2.551 1.00 58.00 88 SER A CA 1
ATOM 715 C C . SER A 1 88 ? -11.681 7.518 3.267 1.00 58.00 88 SER A C 1
ATOM 717 O O . SER A 1 88 ? -11.608 7.325 4.488 1.00 58.00 88 SER A O 1
ATOM 719 N N . ILE A 1 89 ? -10.620 7.851 2.523 1.00 57.00 89 ILE A N 1
ATOM 720 C CA . ILE A 1 89 ? -9.272 8.092 3.058 1.00 57.00 89 ILE A CA 1
ATOM 721 C C . ILE A 1 89 ? -9.170 9.504 3.649 1.00 57.00 89 ILE A C 1
ATOM 723 O O . ILE A 1 89 ? -8.496 9.680 4.652 1.00 57.00 89 ILE A O 1
ATOM 727 N N . ILE A 1 90 ? -9.867 10.489 3.069 1.00 57.50 90 ILE A N 1
ATOM 728 C CA . ILE A 1 90 ? -9.734 11.916 3.423 1.00 57.50 90 ILE A CA 1
ATOM 729 C C . ILE A 1 90 ? -10.520 12.269 4.696 1.00 57.50 90 ILE A C 1
ATOM 731 O O . ILE A 1 90 ? -10.210 13.238 5.374 1.00 57.50 90 ILE A O 1
ATOM 735 N N . LYS A 1 91 ? -11.535 11.473 5.049 1.00 53.69 91 LYS A N 1
ATOM 736 C CA . LYS A 1 91 ? -12.438 11.739 6.182 1.00 53.69 91 LYS A CA 1
ATOM 737 C C . LYS A 1 91 ? -11.892 11.258 7.544 1.00 53.69 91 LYS A C 1
ATOM 739 O O . LYS A 1 91 ? -12.663 10.742 8.351 1.00 53.69 91 LYS A O 1
ATOM 744 N N . THR A 1 92 ? -10.576 11.315 7.751 1.00 48.78 92 THR A N 1
ATOM 745 C CA . THR A 1 92 ? -9.902 11.055 9.044 1.00 48.78 92 THR A CA 1
ATOM 746 C C . THR A 1 92 ? -9.623 12.344 9.779 1.00 48.78 92 THR A C 1
ATOM 748 O O . THR A 1 92 ? -9.140 13.276 9.101 1.00 48.78 92 THR A O 1
#